Protein AF-A0A1M5T282-F1 (afdb_monomer)

pLDDT: mean 80.76, std 10.39, range [48.59, 92.69]

Organism: NCBI:txid1121320

Secondary structure (DSSP, 8-state):
-HHHHHHHH--SHHHHHHHHHHIIIIIIIIIIS--S---HHHHHHH-TTT-HHHHHHHHHHHHHHHHHHHHH--

Foldseek 3Di:
DQVLVCVVVVDCVVVVVVVVCCCVPLVCCVPNVVVDDADPVCCCAPRCPRHPVNVVVVVVVVVVSVVVVVVVVD

Structure (mmCIF, N/CA/C/O backbone):
data_AF-A0A1M5T282-F1
#
_entry.id   AF-A0A1M5T282-F1
#
loop_
_atom_site.group_PDB
_atom_site.id
_atom_site.type_symbol
_atom_site.label_atom_id
_atom_site.label_alt_id
_atom_site.label_comp_id
_atom_site.label_asym_id
_atom_site.label_entity_id
_atom_site.label_seq_id
_atom_site.pdbx_PDB_ins_code
_atom_site.Cartn_x
_atom_site.Cartn_y
_atom_site.Cartn_z
_atom_site.occupancy
_atom_site.B_iso_or_equiv
_atom_site.auth_seq_id
_atom_site.auth_comp_id
_atom_site.auth_asym_id
_atom_site.auth_atom_id
_atom_site.pdbx_PDB_model_num
ATOM 1 N N . MET A 1 1 ? -2.965 -4.699 3.576 1.00 85.81 1 MET A N 1
ATOM 2 C CA . MET A 1 1 ? -2.495 -3.513 4.325 1.00 85.81 1 MET A CA 1
ATOM 3 C C . MET A 1 1 ? -3.641 -2.562 4.674 1.00 85.81 1 MET A C 1
ATOM 5 O O . MET A 1 1 ? -3.892 -2.364 5.855 1.00 85.81 1 MET A O 1
ATOM 9 N N . TYR A 1 2 ? -4.392 -2.067 3.683 1.00 82.62 2 TYR A N 1
ATOM 10 C CA . TYR A 1 2 ? -5.537 -1.155 3.852 1.00 82.62 2 TYR A CA 1
ATOM 11 C C . TYR A 1 2 ? -6.544 -1.560 4.947 1.00 82.62 2 TYR A C 1
ATOM 13 O O . TYR A 1 2 ? -6.864 -0.761 5.822 1.00 82.62 2 TYR A O 1
ATOM 21 N N . VAL A 1 3 ? -6.974 -2.826 4.977 1.00 85.38 3 VAL A N 1
ATOM 22 C CA . VAL A 1 3 ? -7.919 -3.323 6.000 1.00 85.38 3 VAL A CA 1
ATOM 23 C C . VAL A 1 3 ? -7.360 -3.214 7.423 1.00 85.38 3 VAL A C 1
ATOM 25 O O . VAL A 1 3 ? -8.097 -2.880 8.348 1.00 85.38 3 VAL A O 1
ATOM 28 N N . GLU A 1 4 ? -6.065 -3.469 7.623 1.00 85.31 4 GLU A N 1
ATOM 29 C CA . GLU A 1 4 ? -5.456 -3.360 8.955 1.00 85.31 4 GLU A CA 1
ATOM 30 C C . GLU A 1 4 ? -5.325 -1.890 9.380 1.00 85.31 4 GLU A C 1
ATOM 32 O O . GLU A 1 4 ? -5.627 -1.570 10.527 1.00 85.31 4 GLU A O 1
ATOM 37 N N . ILE A 1 5 ? -4.998 -0.981 8.453 1.00 85.62 5 ILE A N 1
ATOM 38 C CA . ILE A 1 5 ? -4.995 0.471 8.709 1.00 85.62 5 ILE A CA 1
ATOM 39 C C . ILE A 1 5 ? -6.394 0.952 9.105 1.00 85.62 5 ILE A C 1
ATOM 41 O O . ILE A 1 5 ? -6.543 1.660 10.104 1.00 85.62 5 ILE A O 1
A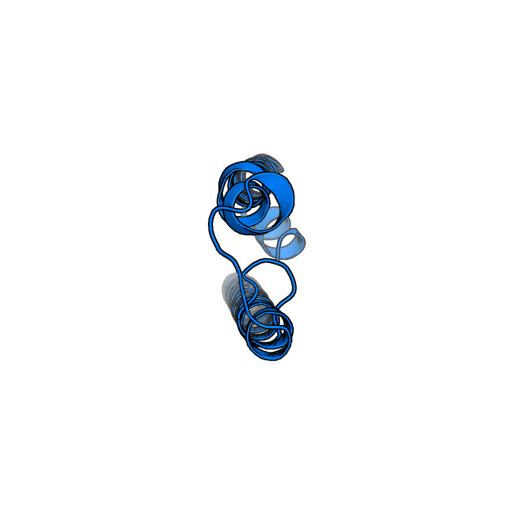TOM 45 N N . TYR A 1 6 ? -7.429 0.525 8.377 1.00 87.50 6 TYR A N 1
ATOM 46 C CA . TYR A 1 6 ? -8.817 0.831 8.719 1.00 87.50 6 TYR A CA 1
ATOM 47 C C . TYR A 1 6 ? -9.188 0.299 10.107 1.00 87.50 6 TYR A C 1
ATOM 49 O O . TYR A 1 6 ? -9.788 1.007 10.909 1.00 87.50 6 TYR A O 1
ATOM 57 N N . ARG A 1 7 ? -8.804 -0.936 10.443 1.00 84.50 7 ARG A N 1
ATOM 58 C CA . ARG A 1 7 ? -9.116 -1.529 11.754 1.00 84.50 7 ARG A CA 1
ATOM 59 C C . ARG A 1 7 ? -8.441 -0.799 12.914 1.00 84.50 7 ARG A C 1
ATOM 61 O O . ARG A 1 7 ? -9.062 -0.689 13.968 1.00 84.50 7 ARG A O 1
ATOM 68 N N . ILE A 1 8 ? -7.214 -0.315 12.718 1.00 84.12 8 ILE A N 1
ATOM 69 C CA . ILE A 1 8 ? -6.446 0.430 13.726 1.00 84.12 8 ILE A CA 1
ATOM 70 C C . ILE A 1 8 ? -6.997 1.849 13.908 1.00 84.12 8 ILE A C 1
ATOM 72 O O . ILE A 1 8 ? -7.141 2.308 15.036 1.00 84.12 8 ILE A O 1
ATOM 76 N N . THR A 1 9 ? -7.306 2.543 12.811 1.00 86.69 9 THR A N 1
ATOM 77 C CA . THR A 1 9 ? -7.716 3.961 12.835 1.00 86.69 9 THR A CA 1
ATOM 78 C C . THR A 1 9 ? -9.229 4.164 12.922 1.00 86.69 9 THR A C 1
ATOM 80 O O . THR A 1 9 ? -9.675 5.270 13.207 1.00 86.69 9 THR A O 1
ATOM 83 N N . LYS A 1 10 ? -10.022 3.115 12.654 1.00 87.56 10 LYS A N 1
ATOM 84 C CA . LYS A 1 10 ? -11.493 3.138 12.524 1.00 87.56 10 LYS A CA 1
ATOM 85 C C . LYS A 1 10 ? -12.009 4.193 11.536 1.00 87.56 10 LYS A C 1
ATOM 87 O O . LYS A 1 10 ? -13.171 4.580 11.593 1.00 87.56 10 LYS A O 1
ATOM 92 N N . SER A 1 11 ? -11.160 4.634 10.611 1.00 88.75 11 SER A N 1
ATOM 93 C CA . SER A 1 11 ? -11.449 5.689 9.646 1.00 88.75 11 SER A CA 1
ATOM 94 C C . SER A 1 11 ? -11.075 5.236 8.242 1.00 88.75 11 SER A C 1
ATOM 96 O O . SER A 1 11 ? -10.078 4.544 8.038 1.00 88.75 11 SER A O 1
ATOM 98 N N . VAL A 1 12 ? -11.884 5.633 7.262 1.00 90.50 12 VAL A N 1
ATOM 99 C CA . VAL A 1 12 ? -11.652 5.340 5.838 1.00 90.50 12 VAL A CA 1
ATOM 100 C C . VAL A 1 12 ? -10.659 6.337 5.225 1.00 90.50 12 VAL A C 1
ATOM 102 O O . VAL A 1 12 ? -9.979 6.014 4.255 1.00 90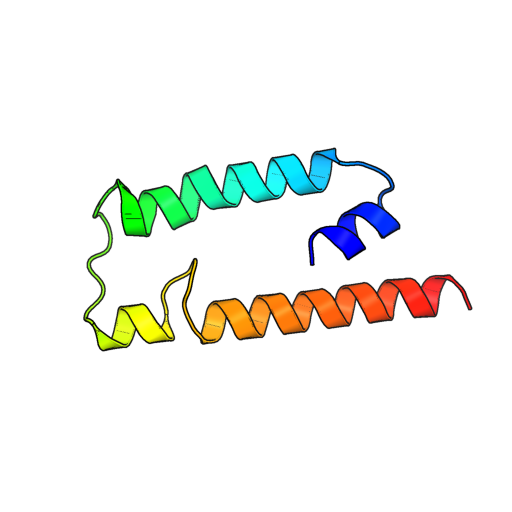.50 12 VAL A O 1
ATOM 105 N N . TRP A 1 13 ? -10.498 7.517 5.832 1.00 91.81 13 TRP A N 1
ATOM 106 C CA . TRP A 1 13 ? -9.642 8.599 5.333 1.00 91.81 13 TRP A CA 1
ATOM 107 C C . TRP A 1 13 ? -8.185 8.205 5.062 1.00 91.81 13 TRP A C 1
ATOM 109 O O . TRP A 1 13 ? -7.687 8.552 3.993 1.00 91.81 13 TRP A O 1
ATOM 119 N N . PRO A 1 14 ? -7.494 7.445 5.934 1.00 88.56 14 PRO A N 1
ATOM 120 C CA . PRO A 1 14 ? -6.136 6.994 5.642 1.00 88.56 14 PRO A CA 1
ATOM 121 C C . PRO A 1 14 ? -6.055 6.113 4.389 1.00 88.56 14 PRO A C 1
ATOM 123 O O . PRO A 1 14 ? -5.072 6.180 3.660 1.00 88.56 14 PRO A O 1
ATOM 126 N N . CYS A 1 15 ? -7.093 5.312 4.115 1.00 89.56 15 CYS A N 1
ATOM 127 C CA . CYS A 1 15 ? -7.152 4.492 2.905 1.00 89.56 15 CYS A CA 1
ATOM 128 C C . CYS A 1 15 ? -7.364 5.361 1.662 1.00 89.56 15 CYS A C 1
ATOM 130 O O . CYS A 1 15 ? -6.702 5.137 0.657 1.00 89.56 15 CYS A O 1
ATOM 132 N N . VAL A 1 16 ? -8.238 6.370 1.750 1.00 91.81 16 VAL A N 1
ATOM 133 C CA . VAL A 1 16 ? -8.487 7.319 0.652 1.00 91.81 16 VAL A CA 1
ATOM 134 C C . VAL A 1 16 ? -7.217 8.088 0.313 1.00 91.81 16 VAL A C 1
ATOM 136 O O . VAL A 1 16 ? -6.809 8.089 -0.839 1.00 91.81 16 VAL A O 1
ATOM 139 N N . LEU A 1 17 ? -6.551 8.674 1.312 1.00 92.69 17 LEU A N 1
ATOM 140 C CA . LEU A 1 17 ? -5.315 9.429 1.100 1.00 92.69 17 LEU A CA 1
ATOM 141 C C . LEU A 1 17 ? -4.218 8.562 0.490 1.00 92.69 17 LEU A C 1
ATOM 143 O O . LEU A 1 17 ? -3.551 8.986 -0.449 1.00 92.69 17 LEU A O 1
ATOM 147 N N . MET A 1 18 ? -4.045 7.344 1.000 1.00 89.38 18 MET A N 1
ATOM 148 C CA . MET A 1 18 ? -3.045 6.433 0.463 1.00 89.38 18 MET A CA 1
ATOM 149 C C . MET A 1 18 ? -3.352 6.056 -0.994 1.00 89.38 18 MET A C 1
ATOM 151 O O . MET A 1 18 ? -2.445 6.102 -1.820 1.00 89.38 18 MET A O 1
ATOM 155 N N . HIS A 1 19 ? -4.614 5.771 -1.318 1.00 89.94 19 HIS A N 1
ATOM 156 C CA . HIS A 1 19 ? -5.025 5.478 -2.689 1.00 89.94 19 HIS A CA 1
ATOM 157 C C . HIS A 1 19 ? -4.827 6.690 -3.615 1.00 89.94 19 HIS A C 1
ATOM 159 O O . HIS A 1 19 ? -4.304 6.552 -4.714 1.00 89.94 19 HIS A O 1
ATOM 165 N N . THR A 1 20 ? -5.142 7.903 -3.150 1.00 92.19 20 THR A N 1
ATOM 166 C CA . THR A 1 20 ? -4.898 9.133 -3.919 1.00 92.19 20 THR A CA 1
ATOM 167 C C . THR A 1 20 ? -3.410 9.356 -4.193 1.00 92.19 20 THR A C 1
ATOM 169 O O . THR A 1 20 ? -3.050 9.775 -5.292 1.00 92.19 20 THR A O 1
ATOM 172 N N . VAL A 1 21 ? -2.535 9.075 -3.223 1.00 90.88 21 VAL A N 1
ATOM 173 C CA . VAL A 1 21 ? -1.078 9.183 -3.403 1.00 90.88 21 VAL A CA 1
ATOM 174 C C . VAL A 1 21 ? -0.561 8.119 -4.373 1.00 90.88 21 VAL A C 1
ATOM 176 O O . VAL A 1 21 ? 0.239 8.449 -5.245 1.00 90.88 21 VAL A O 1
ATOM 179 N N . GLU A 1 22 ? -1.030 6.875 -4.250 1.00 88.31 22 GLU A N 1
ATOM 180 C CA . GLU A 1 22 ? -0.718 5.772 -5.170 1.00 88.31 22 GLU A CA 1
ATOM 181 C C . GLU A 1 22 ? -1.082 6.130 -6.621 1.00 88.31 22 GLU A C 1
ATOM 183 O O . GLU A 1 22 ? -0.267 5.968 -7.530 1.00 88.31 22 GLU A O 1
ATOM 188 N N . ASP A 1 23 ? -2.261 6.708 -6.841 1.00 84.75 23 ASP A N 1
ATOM 189 C CA . ASP A 1 23 ? -2.685 7.092 -8.186 1.00 84.75 23 ASP A CA 1
ATOM 190 C C . ASP A 1 23 ? -1.970 8.340 -8.711 1.00 84.75 23 ASP A C 1
ATOM 192 O O . ASP A 1 23 ? -1.599 8.405 -9.881 1.00 84.75 23 ASP A O 1
ATOM 196 N N . SER A 1 24 ? -1.727 9.338 -7.865 1.00 86.75 24 SER A N 1
ATOM 197 C CA . SER A 1 24 ? -1.156 10.611 -8.327 1.00 86.75 24 SER A CA 1
ATOM 198 C C . SER A 1 24 ? 0.350 10.540 -8.575 1.00 86.75 24 SER A C 1
ATOM 200 O O . SER A 1 24 ? 0.874 11.349 -9.339 1.00 86.75 24 SER A O 1
ATOM 202 N N . VAL A 1 25 ? 1.059 9.615 -7.914 1.00 84.44 25 VAL A N 1
ATOM 203 C CA . VAL A 1 25 ? 2.526 9.548 -7.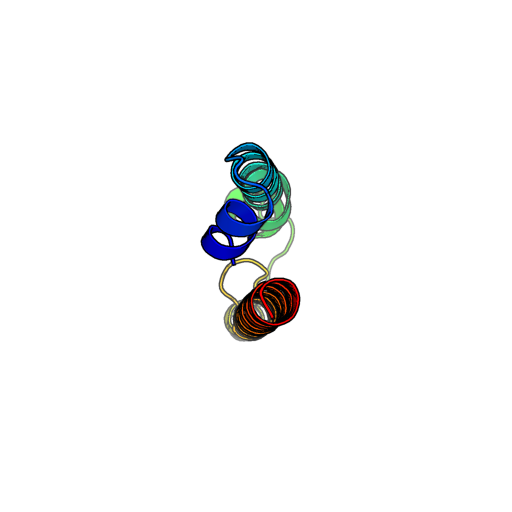958 1.00 84.44 25 VAL A CA 1
ATOM 204 C C . VAL A 1 25 ? 3.002 8.342 -8.773 1.00 84.44 25 VAL A C 1
ATOM 206 O O . VAL A 1 25 ? 3.345 8.545 -9.937 1.00 84.44 25 VAL A O 1
ATOM 209 N N . PRO A 1 26 ? 3.037 7.096 -8.259 1.00 78.88 26 PRO A N 1
ATOM 210 C CA . PRO A 1 26 ? 3.604 5.983 -9.015 1.00 78.88 26 PRO A CA 1
ATOM 211 C C . PRO A 1 26 ? 2.792 5.630 -10.267 1.00 78.88 26 PRO A C 1
ATOM 213 O O . PRO A 1 26 ? 3.398 5.351 -11.302 1.00 78.88 26 PRO A O 1
ATOM 216 N N . ASN A 1 27 ? 1.456 5.697 -10.219 1.00 81.25 27 ASN A N 1
ATOM 217 C CA . ASN A 1 27 ? 0.613 5.380 -11.377 1.00 81.25 27 ASN A CA 1
ATOM 218 C C . ASN A 1 27 ? 0.801 6.391 -12.522 1.00 81.25 27 ASN A C 1
ATOM 220 O O . ASN A 1 27 ? 1.090 6.012 -13.659 1.00 81.25 27 ASN A O 1
ATOM 224 N N . VAL A 1 28 ? 0.772 7.694 -12.220 1.00 77.56 28 VAL A N 1
ATOM 225 C CA . VAL A 1 28 ? 1.102 8.732 -13.210 1.00 77.56 28 VAL A CA 1
ATOM 226 C C . VAL A 1 28 ? 2.549 8.619 -13.694 1.00 77.56 28 VAL A C 1
ATOM 228 O O . VAL A 1 28 ? 2.802 8.777 -14.884 1.00 77.56 28 VAL A O 1
ATOM 231 N N . MET A 1 29 ? 3.509 8.322 -12.820 1.00 72.38 29 MET A N 1
ATOM 232 C CA . MET A 1 29 ? 4.927 8.291 -13.190 1.00 72.38 29 MET A CA 1
ATOM 233 C C . MET A 1 29 ? 5.286 7.122 -14.119 1.00 72.38 29 MET A C 1
ATOM 235 O O . MET A 1 29 ? 6.117 7.293 -15.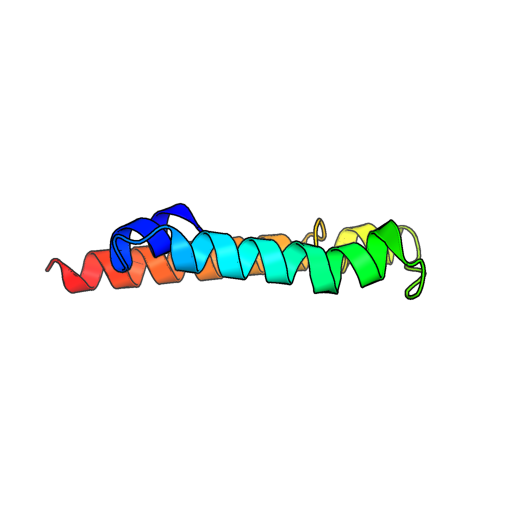013 1.00 72.38 29 MET A O 1
ATOM 239 N N . VAL A 1 30 ? 4.670 5.953 -13.920 1.00 70.06 30 VAL A N 1
ATOM 240 C CA . VAL A 1 30 ? 5.053 4.707 -14.606 1.00 70.06 30 VAL A CA 1
ATOM 241 C C . VAL A 1 30 ? 4.066 4.295 -15.693 1.00 70.06 30 VAL A C 1
ATOM 243 O O . VAL A 1 30 ? 4.500 3.902 -16.771 1.00 70.06 30 VAL A O 1
ATOM 246 N N . MET A 1 31 ? 2.756 4.397 -15.456 1.00 68.88 31 MET A N 1
ATOM 247 C CA . MET A 1 31 ? 1.750 3.950 -16.428 1.00 68.88 31 MET A CA 1
ATOM 248 C C . MET A 1 31 ? 1.277 5.069 -17.357 1.00 68.88 31 MET A C 1
ATOM 250 O O . MET A 1 31 ? 1.238 4.875 -18.569 1.00 68.88 31 MET A O 1
ATOM 254 N N . THR A 1 32 ? 0.904 6.229 -16.813 1.00 64.44 32 THR A N 1
ATOM 255 C CA . THR A 1 32 ? 0.156 7.239 -17.591 1.00 64.44 32 THR A CA 1
ATOM 256 C C . THR A 1 32 ? 1.052 8.304 -18.224 1.00 64.44 32 THR A C 1
ATOM 258 O O . THR A 1 32 ? 0.791 8.760 -19.332 1.00 64.44 32 THR A O 1
ATOM 261 N N . GLY A 1 33 ? 2.111 8.720 -17.532 1.00 61.12 33 GLY A N 1
ATOM 262 C CA . GLY A 1 33 ? 2.980 9.819 -17.950 1.00 61.12 33 GLY A CA 1
ATOM 263 C C . GLY A 1 33 ? 4.162 9.402 -18.824 1.00 61.12 33 GLY A C 1
ATOM 264 O O . GLY A 1 33 ? 4.772 10.258 -19.455 1.00 61.12 33 GLY A O 1
ATOM 265 N N . GLY A 1 34 ? 4.512 8.110 -18.866 1.00 62.53 34 GLY A N 1
ATOM 266 C CA . GLY A 1 34 ? 5.622 7.600 -19.685 1.00 62.53 34 GLY A CA 1
ATOM 267 C C . GLY A 1 34 ? 7.001 8.187 -19.343 1.00 62.53 34 GLY A C 1
ATOM 268 O O . GLY A 1 34 ? 7.939 8.039 -20.122 1.00 62.53 34 GLY A O 1
ATOM 269 N N . PHE A 1 35 ? 7.140 8.857 -18.192 1.00 59.88 35 PHE A N 1
ATOM 270 C CA . PHE A 1 35 ? 8.373 9.537 -17.781 1.00 59.88 35 PHE A CA 1
ATOM 271 C C . PHE A 1 35 ? 9.498 8.556 -17.425 1.00 59.88 35 PHE A C 1
ATOM 273 O O . PHE A 1 35 ? 10.674 8.906 -17.521 1.00 59.88 35 PHE A O 1
ATOM 280 N N . VAL A 1 36 ? 9.151 7.326 -17.031 1.00 61.78 36 VAL A N 1
ATOM 281 C CA . VAL A 1 36 ? 10.101 6.254 -16.716 1.00 61.78 36 VAL A CA 1
ATOM 282 C C . VAL A 1 36 ? 9.831 5.056 -17.625 1.00 61.78 36 VAL A C 1
ATOM 284 O O . VAL A 1 36 ? 8.879 4.309 -17.427 1.00 61.78 36 VAL A O 1
ATOM 287 N N . SER A 1 37 ? 10.695 4.855 -18.620 1.00 61.22 37 SER A N 1
ATOM 288 C CA . SER A 1 37 ? 10.683 3.668 -19.481 1.00 61.22 37 SER A CA 1
ATOM 289 C C . SER A 1 37 ? 11.482 2.540 -18.823 1.00 61.22 37 SER A C 1
ATOM 291 O O . SER A 1 37 ? 12.713 2.534 -18.879 1.00 61.22 37 SER A O 1
ATOM 293 N N . LEU A 1 38 ? 10.795 1.572 -18.217 1.00 65.31 38 LEU A N 1
ATOM 294 C CA . LEU A 1 38 ? 11.414 0.362 -17.669 1.00 65.31 38 LEU A CA 1
ATOM 295 C C . LEU A 1 38 ? 11.554 -0.712 -18.761 1.00 65.31 38 LEU A C 1
ATOM 297 O O . LEU A 1 38 ? 10.619 -1.005 -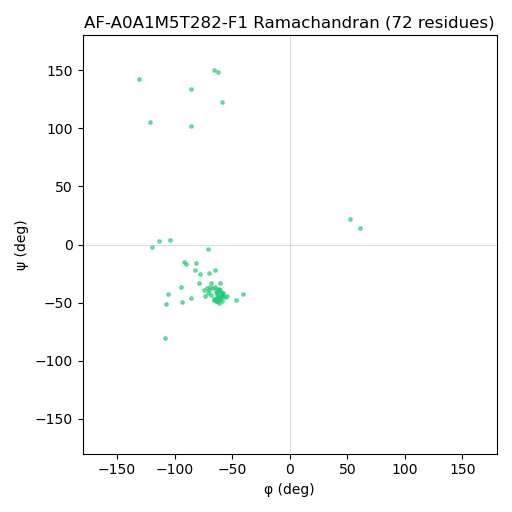19.503 1.00 65.31 38 LEU A O 1
ATOM 301 N N . THR A 1 39 ? 12.725 -1.346 -18.855 1.00 71.75 39 THR A N 1
ATOM 302 C CA . THR A 1 39 ? 12.929 -2.539 -19.696 1.00 71.75 39 THR A CA 1
ATOM 303 C C . THR A 1 39 ? 12.031 -3.681 -19.200 1.00 71.75 39 THR A C 1
ATOM 305 O O . THR A 1 39 ? 11.843 -3.806 -17.995 1.00 71.75 39 THR A O 1
ATOM 308 N N . LYS A 1 40 ? 11.544 -4.576 -20.079 1.00 69.19 40 LYS A N 1
ATOM 309 C CA . LYS A 1 40 ? 10.620 -5.690 -19.737 1.00 69.19 40 LYS A CA 1
ATOM 310 C C . LYS A 1 40 ? 10.924 -6.431 -18.422 1.00 69.19 40 LYS A C 1
ATOM 312 O O . LYS A 1 40 ? 10.005 -6.741 -17.677 1.00 69.19 40 LYS A O 1
ATOM 317 N N . MET A 1 41 ? 12.194 -6.728 -18.126 1.00 69.00 41 MET A N 1
ATOM 318 C CA . MET A 1 41 ? 12.566 -7.384 -16.860 1.00 69.00 41 MET A CA 1
ATOM 319 C C . MET A 1 41 ? 12.599 -6.428 -15.659 1.00 69.00 41 MET A C 1
ATOM 321 O O . MET A 1 41 ? 12.275 -6.837 -14.547 1.00 69.00 41 MET A O 1
ATOM 325 N N . GLY A 1 42 ? 12.972 -5.166 -15.877 1.00 70.25 42 GLY A N 1
ATOM 326 C CA . GLY A 1 42 ? 12.934 -4.118 -14.856 1.00 70.25 42 GLY A CA 1
ATOM 327 C C . GLY A 1 42 ? 11.507 -3.753 -14.457 1.00 70.25 42 GLY A C 1
ATOM 328 O O . GLY A 1 42 ? 11.263 -3.497 -13.287 1.00 70.25 42 GLY A O 1
ATOM 329 N N . ASP A 1 43 ? 10.55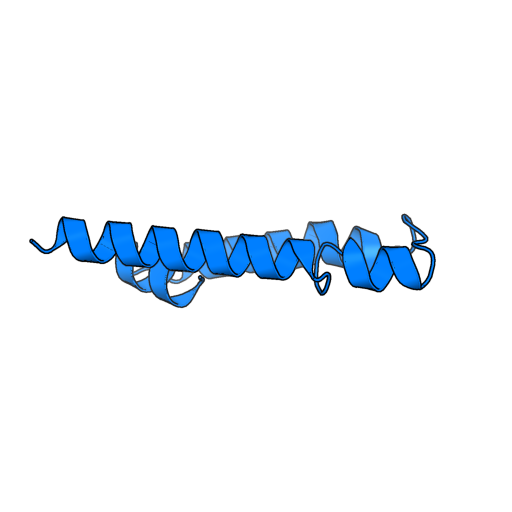8 -3.821 -15.388 1.00 73.81 43 ASP A N 1
ATOM 330 C CA . ASP A 1 43 ? 9.136 -3.623 -15.106 1.00 73.81 43 ASP A CA 1
ATOM 331 C C . ASP A 1 43 ? 8.598 -4.742 -14.189 1.00 73.81 43 ASP A C 1
ATOM 333 O O . ASP A 1 43 ? 8.042 -4.491 -13.128 1.00 73.81 43 ASP A O 1
ATOM 337 N N . ILE A 1 44 ? 8.900 -6.008 -14.480 1.00 73.69 44 ILE A N 1
ATOM 338 C CA . ILE A 1 44 ? 8.446 -7.130 -13.634 1.00 73.69 44 ILE A CA 1
ATOM 339 C C . ILE A 1 44 ? 9.030 -7.067 -12.208 1.00 73.69 44 ILE A C 1
ATOM 341 O O . ILE A 1 44 ? 8.358 -7.406 -11.232 1.00 73.69 44 ILE A O 1
ATOM 345 N N . LEU A 1 45 ? 10.291 -6.654 -12.063 1.00 74.94 45 LEU A N 1
ATOM 346 C CA . LEU A 1 45 ? 10.977 -6.652 -10.767 1.00 74.94 45 LEU A CA 1
ATOM 347 C C . LEU A 1 45 ? 10.729 -5.381 -9.949 1.00 74.94 45 LEU A C 1
ATOM 349 O O . LEU A 1 45 ? 10.470 -5.474 -8.747 1.00 74.94 45 LEU A O 1
ATOM 353 N N . LEU A 1 46 ? 10.834 -4.217 -10.590 1.00 75.12 46 LEU A N 1
ATOM 354 C CA . LEU A 1 46 ? 10.935 -2.907 -9.942 1.00 75.12 46 LEU A CA 1
ATOM 355 C C . LEU A 1 46 ? 9.728 -2.005 -10.189 1.00 75.12 46 LEU A C 1
ATOM 357 O O . LEU A 1 46 ? 9.745 -0.867 -9.723 1.00 75.12 46 LEU A O 1
ATOM 361 N N . ASN A 1 47 ? 8.687 -2.470 -10.887 1.00 76.19 47 ASN A N 1
ATOM 362 C CA . ASN A 1 47 ? 7.497 -1.648 -11.054 1.00 76.19 47 ASN A CA 1
ATOM 363 C C . ASN A 1 47 ? 6.904 -1.295 -9.671 1.00 76.19 47 ASN A C 1
ATOM 365 O O . ASN A 1 47 ? 6.595 -2.184 -8.870 1.00 76.19 47 ASN A O 1
ATOM 369 N N . PRO A 1 48 ? 6.749 -0.001 -9.353 1.00 72.31 48 PRO A N 1
ATOM 370 C CA . PRO A 1 48 ? 6.280 0.459 -8.049 1.00 72.31 48 PRO A CA 1
ATOM 371 C C . PRO A 1 48 ? 4.790 0.176 -7.789 1.00 72.31 48 PRO A C 1
ATOM 373 O O . PRO A 1 48 ? 4.315 0.453 -6.694 1.00 72.31 48 PRO A O 1
ATOM 376 N N . ILE A 1 49 ? 4.061 -0.372 -8.764 1.00 75.94 49 ILE A N 1
ATOM 377 C CA . ILE A 1 49 ? 2.641 -0.739 -8.669 1.00 75.94 49 ILE A CA 1
ATOM 378 C C . ILE A 1 49 ? 2.500 -2.264 -8.610 1.00 75.94 49 ILE A C 1
ATOM 380 O O . ILE A 1 49 ? 1.859 -2.803 -7.713 1.00 75.94 49 ILE A O 1
ATOM 384 N N . SER A 1 50 ? 3.126 -2.970 -9.556 1.00 77.25 50 SER A N 1
ATOM 385 C CA . SER A 1 50 ? 2.928 -4.414 -9.778 1.00 77.25 50 SER A CA 1
ATOM 386 C C . SER A 1 50 ? 4.192 -5.261 -9.609 1.00 77.25 50 SER A C 1
ATOM 388 O O . SER A 1 50 ? 4.140 -6.486 -9.721 1.00 77.25 50 SER A O 1
ATOM 390 N N . GLY A 1 51 ? 5.332 -4.632 -9.331 1.00 83.50 51 GLY A N 1
ATOM 391 C CA . GLY A 1 51 ? 6.618 -5.304 -9.228 1.00 83.50 51 GLY A CA 1
ATOM 392 C C . GLY A 1 51 ? 6.685 -6.275 -8.054 1.00 83.50 51 GLY A C 1
ATOM 393 O O . GLY A 1 51 ? 6.063 -6.085 -6.999 1.00 83.50 51 GLY A O 1
ATOM 394 N N . VAL A 1 52 ? 7.493 -7.322 -8.221 1.00 85.88 52 VAL A N 1
ATOM 395 C CA . VAL A 1 52 ? 7.691 -8.364 -7.201 1.00 85.88 52 VAL A CA 1
ATOM 396 C C . VAL A 1 52 ? 8.217 -7.771 -5.891 1.00 85.88 52 VAL A C 1
ATOM 398 O O . VAL A 1 52 ? 7.734 -8.123 -4.813 1.00 85.88 52 VAL A O 1
ATOM 401 N N . ILE A 1 53 ? 9.170 -6.836 -5.970 1.00 86.75 53 ILE A N 1
ATOM 402 C CA . ILE A 1 53 ? 9.765 -6.198 -4.787 1.00 86.75 53 ILE A CA 1
ATOM 403 C C . ILE A 1 53 ? 8.724 -5.352 -4.054 1.00 86.75 53 ILE A C 1
ATOM 405 O O . ILE A 1 53 ? 8.557 -5.482 -2.840 1.00 86.75 53 ILE A O 1
ATOM 409 N N . THR A 1 54 ? 7.976 -4.537 -4.792 1.00 86.00 54 THR A N 1
ATOM 410 C CA . THR A 1 54 ? 6.916 -3.684 -4.248 1.00 86.00 54 THR A CA 1
ATOM 411 C C . THR A 1 54 ? 5.858 -4.520 -3.528 1.00 86.00 54 THR A C 1
ATOM 413 O O . THR A 1 54 ? 5.483 -4.231 -2.390 1.00 86.00 54 THR A O 1
ATOM 416 N N . THR A 1 55 ? 5.450 -5.631 -4.142 1.00 87.75 55 THR A N 1
ATOM 417 C CA . THR A 1 55 ? 4.488 -6.574 -3.562 1.00 87.75 55 THR A CA 1
ATOM 418 C C . THR A 1 55 ? 5.016 -7.199 -2.267 1.00 87.75 55 THR A C 1
ATOM 420 O O . THR A 1 55 ? 4.303 -7.244 -1.262 1.00 87.75 55 THR A O 1
ATOM 423 N N . ALA A 1 56 ? 6.281 -7.633 -2.244 1.00 90.75 56 ALA A N 1
ATOM 424 C CA . ALA A 1 56 ? 6.911 -8.194 -1.049 1.00 90.75 56 ALA A CA 1
ATOM 425 C C . ALA A 1 56 ? 6.970 -7.180 0.111 1.00 90.75 56 ALA A C 1
ATOM 427 O O . ALA A 1 56 ? 6.695 -7.534 1.264 1.00 90.75 56 ALA A O 1
ATOM 428 N N . ILE A 1 57 ? 7.258 -5.909 -0.187 1.00 89.56 57 ILE A N 1
ATOM 429 C CA . ILE A 1 57 ? 7.252 -4.821 0.799 1.00 89.56 57 ILE A CA 1
ATOM 430 C C . ILE A 1 57 ? 5.839 -4.615 1.359 1.00 89.56 57 ILE A C 1
ATOM 432 O O . ILE A 1 57 ? 5.663 -4.609 2.579 1.00 89.56 57 ILE A O 1
ATOM 436 N N . PHE A 1 58 ? 4.815 -4.518 0.504 1.00 88.19 58 PHE A N 1
ATOM 437 C CA . PHE A 1 58 ? 3.427 -4.343 0.951 1.00 88.19 58 PHE A CA 1
ATOM 438 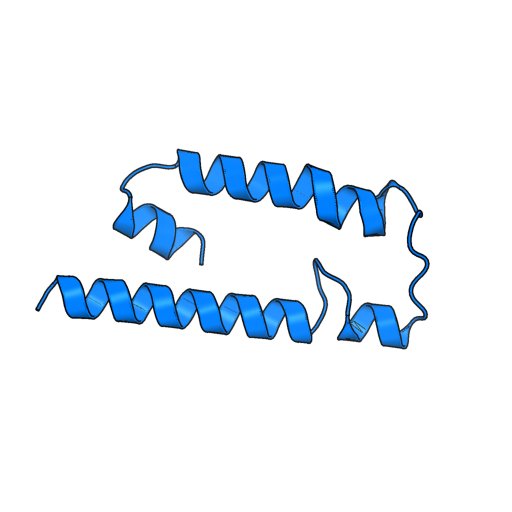C C . PHE A 1 5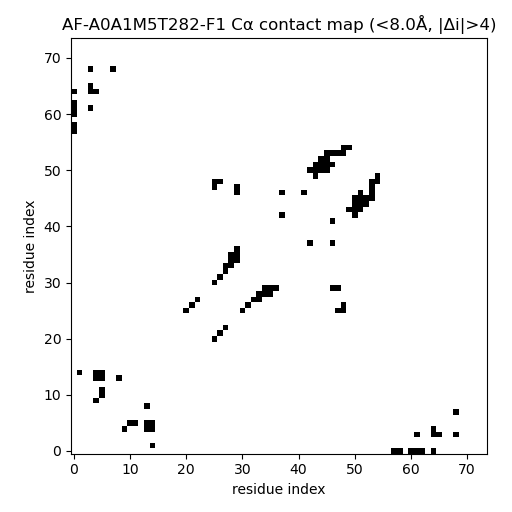8 ? 2.929 -5.495 1.827 1.00 88.19 58 PHE A C 1
ATOM 440 O O . PHE A 1 58 ? 2.225 -5.263 2.817 1.00 88.19 58 PHE A O 1
ATOM 447 N N . ILE A 1 59 ? 3.306 -6.733 1.501 1.00 90.62 59 ILE A N 1
ATOM 448 C CA . ILE A 1 59 ? 3.000 -7.905 2.328 1.00 90.62 59 ILE A CA 1
ATOM 449 C C . ILE A 1 59 ? 3.692 -7.781 3.685 1.00 90.62 59 ILE A C 1
ATOM 451 O O . ILE A 1 59 ? 3.036 -7.929 4.718 1.00 90.62 59 ILE A O 1
ATOM 455 N N . THR A 1 60 ? 4.984 -7.451 3.696 1.00 92.38 60 THR A N 1
ATOM 456 C CA . THR A 1 60 ? 5.770 -7.302 4.928 1.00 92.38 60 THR A CA 1
ATOM 457 C C . THR A 1 60 ? 5.171 -6.234 5.844 1.00 92.38 60 THR A C 1
ATOM 459 O O . THR A 1 60 ? 4.911 -6.503 7.017 1.00 92.38 60 THR A O 1
ATOM 462 N N . ILE A 1 61 ? 4.851 -5.052 5.309 1.00 91.12 61 ILE A N 1
ATOM 463 C CA . ILE A 1 61 ? 4.207 -3.970 6.069 1.00 91.12 61 ILE A CA 1
ATOM 464 C C . ILE A 1 61 ? 2.821 -4.404 6.561 1.00 91.12 61 ILE A C 1
ATOM 466 O O . ILE A 1 61 ? 2.464 -4.163 7.715 1.00 91.12 61 ILE A O 1
ATOM 470 N N . GLY A 1 62 ? 2.039 -5.089 5.722 1.00 88.50 62 GLY A N 1
ATOM 471 C CA . GLY A 1 62 ? 0.738 -5.632 6.109 1.00 88.50 62 GLY A CA 1
ATOM 472 C C . GLY A 1 62 ? 0.819 -6.613 7.283 1.00 88.50 62 GLY A C 1
ATOM 473 O O . GLY A 1 62 ? -0.009 -6.547 8.193 1.00 88.50 62 GLY A O 1
ATOM 474 N N . LEU A 1 63 ? 1.825 -7.490 7.293 1.00 91.31 63 LEU A N 1
ATOM 475 C CA . LEU A 1 63 ? 2.074 -8.432 8.386 1.00 91.31 63 LEU A CA 1
ATOM 476 C C . LEU A 1 63 ? 2.563 -7.727 9.656 1.00 91.31 63 LEU A C 1
ATOM 478 O O . LEU A 1 63 ? 2.117 -8.077 10.750 1.00 91.31 63 LEU A O 1
ATOM 482 N N . LEU A 1 64 ? 3.417 -6.707 9.530 1.00 89.69 64 LEU A N 1
ATOM 483 C CA . LEU A 1 64 ? 3.858 -5.890 10.664 1.00 89.69 64 LEU A CA 1
ATOM 484 C C . LEU A 1 64 ? 2.686 -5.150 11.313 1.00 89.69 64 LEU A C 1
ATOM 486 O O . LEU A 1 64 ? 2.521 -5.229 12.528 1.00 89.69 64 LEU A O 1
ATOM 490 N N . LEU A 1 65 ? 1.827 -4.503 10.521 1.00 87.94 65 LEU A N 1
ATOM 491 C CA . LEU A 1 65 ? 0.614 -3.846 11.021 1.00 87.94 65 LEU A CA 1
ATOM 492 C C . LEU A 1 65 ? -0.313 -4.833 11.736 1.00 87.94 65 LEU A C 1
ATOM 494 O O . LEU A 1 65 ? -0.827 -4.528 12.813 1.00 87.94 65 LEU A O 1
ATOM 498 N N . ARG A 1 66 ? -0.478 -6.042 11.182 1.00 87.81 66 ARG A N 1
ATOM 499 C CA . ARG A 1 66 ? -1.238 -7.113 11.835 1.00 87.81 66 ARG A CA 1
ATOM 500 C C . ARG A 1 66 ? -0.630 -7.486 13.188 1.00 87.81 66 ARG A C 1
ATOM 502 O O . ARG A 1 66 ? -1.373 -7.633 14.156 1.00 87.81 66 ARG A O 1
ATOM 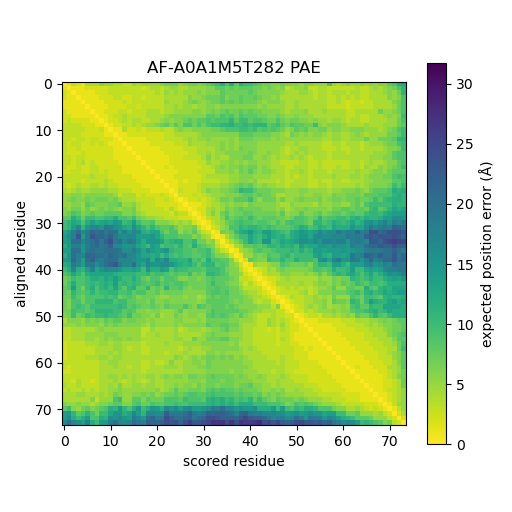509 N N . ARG A 1 67 ? 0.696 -7.628 13.268 1.00 88.50 67 ARG A N 1
ATOM 510 C CA . ARG A 1 67 ? 1.404 -7.934 14.520 1.00 88.50 67 ARG A CA 1
ATOM 511 C C . ARG A 1 67 ? 1.226 -6.819 15.551 1.00 88.50 67 ARG A C 1
ATOM 513 O O . ARG A 1 67 ? 0.865 -7.113 16.684 1.00 88.50 67 ARG A O 1
ATOM 520 N N . PHE A 1 68 ? 1.396 -5.557 15.153 1.00 86.81 68 PHE A N 1
ATOM 521 C CA . PHE A 1 68 ? 1.165 -4.393 16.018 1.00 86.81 68 PHE A CA 1
ATOM 522 C C . PHE A 1 68 ? -0.254 -4.347 16.573 1.00 86.81 68 PHE A C 1
ATOM 524 O O . PHE A 1 68 ? -0.445 -4.055 17.750 1.00 86.81 68 PHE A O 1
ATOM 531 N N . ARG A 1 69 ? -1.252 -4.657 15.741 1.00 85.00 69 ARG A N 1
ATOM 532 C CA . ARG A 1 69 ? -2.635 -4.729 16.201 1.00 85.00 69 ARG A CA 1
ATOM 533 C C . ARG A 1 69 ? -2.807 -5.824 17.251 1.00 85.00 69 ARG A C 1
ATOM 535 O O . ARG A 1 69 ? -3.405 -5.544 18.276 1.00 85.00 69 ARG A O 1
ATOM 542 N N . ILE A 1 70 ? -2.311 -7.040 17.010 1.00 86.00 70 ILE A N 1
ATOM 543 C CA . ILE A 1 70 ? -2.482 -8.169 17.944 1.00 86.00 70 ILE A CA 1
ATOM 544 C C . ILE A 1 70 ? -1.847 -7.854 19.305 1.00 86.00 70 ILE A C 1
ATOM 546 O O . ILE A 1 70 ? -2.539 -7.961 20.307 1.00 86.00 70 ILE A O 1
ATOM 550 N N . MET A 1 71 ? -0.612 -7.343 19.327 1.00 80.88 71 MET A N 1
ATOM 551 C CA . MET A 1 71 ? 0.088 -6.998 20.576 1.00 80.88 71 MET A CA 1
ATOM 552 C C . MET A 1 71 ? -0.571 -5.860 21.371 1.00 80.88 71 MET A C 1
ATOM 554 O O . MET A 1 71 ? -0.307 -5.718 22.554 1.00 80.88 71 MET A O 1
ATOM 558 N N . LYS A 1 72 ? -1.389 -5.007 20.738 1.00 65.00 72 LYS A N 1
ATOM 559 C CA . LYS A 1 72 ? -2.101 -3.914 21.426 1.00 65.00 72 LYS A CA 1
ATOM 560 C C . LYS A 1 72 ? -3.389 -4.382 22.125 1.00 65.00 72 LYS A C 1
ATOM 562 O O . LYS A 1 72 ? -3.956 -3.623 22.904 1.00 65.00 72 LYS A O 1
ATOM 567 N N . TYR A 1 73 ? -3.885 -5.574 21.791 1.00 57.34 73 TYR A N 1
ATOM 568 C CA . TYR A 1 73 ? -5.097 -6.162 22.375 1.00 57.34 73 TYR A CA 1
ATOM 569 C C . TYR A 1 73 ? -4.795 -7.280 23.398 1.00 57.34 73 TYR A C 1
ATOM 571 O O . TYR A 1 73 ? -5.746 -7.885 23.890 1.00 57.34 73 TYR A O 1
ATOM 579 N N . GLU A 1 74 ? -3.518 -7.543 23.700 1.00 48.59 74 GLU A N 1
ATOM 580 C CA . GLU A 1 74 ? -3.048 -8.325 24.862 1.00 48.59 74 GLU A CA 1
ATOM 581 C C . GLU A 1 74 ? -2.747 -7.384 26.036 1.00 48.59 74 GLU A C 1
ATOM 583 O O . GLU A 1 74 ? -3.101 -7.749 27.179 1.00 48.59 74 GLU A O 1
#

Mean predicted aligned error: 6.7 Å

Solvent-accessible surface area (backbone atoms only — not comparable to full-atom values): 4197 Å² total; per-residue (Å²): 80,62,69,53,52,30,69,75,66,75,42,66,62,68,52,52,54,50,51,52,50,47,49,67,44,55,42,32,41,52,73,72,61,60,76,49,83,63,54,79,70,49,36,54,43,63,26,81,86,79,2,55,55,44,51,53,50,48,51,50,53,28,51,49,51,48,50,56,53,55,66,72,76,110

Radius of gyration: 15.02 Å; Cα contacts (8 Å, |Δi|>4): 59; chains: 1; bounding box: 25×19×45 Å

Sequence (74 aa):
MYVEIYRITKSVWPCVLMHTVEDSVPNVMVMTGGFVSLTKMGDILLNPISGVITTAIFITIGLLLRRFRIMKYE